Protein AF-A0AAW5QPY1-F1 (afdb_monomer_lite)

Radius of gyration: 16.69 Å; chains: 1; bounding box: 37×21×47 Å

Secondary structure (DSSP, 8-state):
-HHHHHHHHHHHHHHHTT--TTT-HHHHHHHHHHHHHHHHHHHHHHHHHHHHHHHHHS---HHHHHHHHHHHHHHHHHHHHHHT-

Foldseek 3Di:
DVVLVVVVVVQVVCVVVVLDCPSDPCSVVVCVLVVVLSVLVVVLVVLVVVLVVVPVVDPDDVVSVVSVVVSVVSNVVSVVSVVVD

Sequence (85 aa):
TFFVCGQAYEYYHLVHEGTTLSSSAYGSVFYMTTGFHGMHVIGGLIAFVYLLIRTKLSKFTPAQATAAIVVSYYWHFVDIVWIGL

pLDDT: mean 95.21, std 3.56, range [71.94, 98.12]

Structure (mmCIF, N/CA/C/O backbone):
data_AF-A0AAW5QPY1-F1
#
_entry.id   AF-A0AAW5QPY1-F1
#
loop_
_atom_site.group_PDB
_atom_site.id
_atom_site.type_symbol
_atom_site.label_atom_id
_atom_site.label_alt_id
_atom_site.label_comp_id
_atom_site.label_asym_id
_atom_site.label_entity_id
_atom_site.label_seq_id
_atom_site.pdbx_PDB_ins_code
_atom_site.Cartn_x
_atom_site.Cartn_y
_atom_site.Cartn_z
_atom_site.occupancy
_atom_site.B_iso_or_equiv
_atom_site.auth_seq_id
_atom_site.auth_comp_id
_atom_site.auth_asym_id
_atom_site.auth_atom_id
_atom_site.pdbx_PDB_model_num
ATOM 1 N N . THR A 1 1 ? -7.647 -2.458 -3.234 1.00 71.94 1 THR A N 1
ATOM 2 C CA . THR A 1 1 ? -7.508 -3.478 -4.299 1.00 71.94 1 THR A CA 1
ATOM 3 C C . THR A 1 1 ? -7.348 -2.866 -5.677 1.00 71.94 1 THR A C 1
ATOM 5 O O . THR A 1 1 ? -6.400 -3.240 -6.343 1.00 71.94 1 THR A O 1
ATOM 8 N N . PHE A 1 2 ? -8.176 -1.890 -6.077 1.00 94.25 2 PHE A N 1
ATOM 9 C CA . PHE A 1 2 ? -8.046 -1.201 -7.373 1.00 94.25 2 PHE A CA 1
ATOM 10 C C . PHE A 1 2 ? -6.617 -0.717 -7.683 1.00 94.25 2 PHE A C 1
ATOM 12 O O . PHE A 1 2 ? -6.085 -1.058 -8.730 1.00 94.25 2 PHE A O 1
ATOM 19 N N . PHE A 1 3 ? -5.967 -0.033 -6.733 1.00 94.88 3 PHE A N 1
ATOM 20 C CA . PHE A 1 3 ? -4.578 0.424 -6.869 1.00 94.88 3 PHE A CA 1
ATOM 21 C C . PHE A 1 3 ? -3.596 -0.711 -7.210 1.00 94.88 3 PHE A C 1
ATOM 23 O O . PHE A 1 3 ? -2.889 -0.639 -8.206 1.00 94.88 3 PHE A O 1
ATOM 30 N N . VAL A 1 4 ? -3.608 -1.796 -6.428 1.00 95.75 4 VAL A N 1
ATOM 31 C CA . VAL A 1 4 ? -2.708 -2.948 -6.623 1.00 95.75 4 VAL A CA 1
ATOM 32 C C . VAL A 1 4 ? -2.969 -3.635 -7.967 1.00 95.75 4 VAL A C 1
ATOM 34 O O . VAL A 1 4 ? -2.028 -4.031 -8.646 1.00 95.75 4 VAL A O 1
ATOM 37 N N . CYS A 1 5 ? -4.235 -3.752 -8.380 1.00 96.31 5 CYS A N 1
ATOM 38 C CA . CYS A 1 5 ? -4.582 -4.299 -9.692 1.00 96.31 5 CYS A CA 1
ATOM 39 C C . CYS A 1 5 ? -4.092 -3.401 -10.836 1.00 96.31 5 CYS A C 1
ATOM 41 O O . CYS A 1 5 ? -3.547 -3.917 -11.807 1.00 96.31 5 CYS A O 1
ATOM 43 N N . GLY A 1 6 ? -4.250 -2.079 -10.712 1.00 97.38 6 GLY A N 1
ATOM 44 C CA . GLY A 1 6 ? -3.726 -1.116 -11.681 1.00 97.38 6 GLY A CA 1
ATOM 45 C C . GLY A 1 6 ? -2.203 -1.185 -11.790 1.00 97.38 6 GLY A C 1
ATOM 46 O O . GLY A 1 6 ? -1.677 -1.289 -12.890 1.00 97.38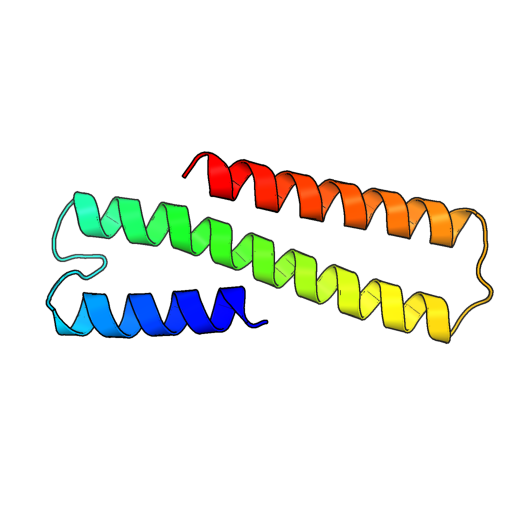 6 GLY A O 1
ATOM 47 N N . GLN A 1 7 ? -1.501 -1.244 -10.656 1.00 96.56 7 GLN A N 1
ATOM 48 C CA . GLN A 1 7 ? -0.045 -1.391 -10.620 1.00 96.56 7 GLN A CA 1
ATOM 49 C C . GLN A 1 7 ? 0.420 -2.704 -11.273 1.00 96.56 7 GLN A C 1
ATOM 51 O O . GLN A 1 7 ? 1.377 -2.708 -12.042 1.00 96.56 7 GLN A O 1
ATOM 56 N N . ALA A 1 8 ? -0.271 -3.819 -11.017 1.00 96.69 8 ALA A N 1
ATOM 57 C CA . ALA A 1 8 ? 0.047 -5.100 -11.646 1.00 96.69 8 ALA A CA 1
ATOM 58 C C . ALA A 1 8 ? -0.184 -5.086 -13.168 1.00 96.69 8 ALA A C 1
ATOM 60 O O . ALA A 1 8 ? 0.615 -5.651 -13.914 1.00 96.69 8 ALA A O 1
ATOM 61 N N . TYR A 1 9 ? -1.257 -4.434 -13.626 1.00 97.69 9 TYR A N 1
ATOM 62 C CA . TYR A 1 9 ? -1.528 -4.243 -15.051 1.00 97.69 9 TYR A CA 1
ATOM 63 C C . TYR A 1 9 ? -0.437 -3.400 -15.723 1.00 97.69 9 TYR A C 1
ATOM 65 O O . TYR A 1 9 ? 0.074 -3.788 -16.771 1.00 97.69 9 TYR A O 1
ATOM 73 N N . GLU A 1 10 ? -0.026 -2.302 -15.088 1.00 96.62 10 GLU A N 1
ATOM 74 C CA . GLU A 1 10 ? 1.040 -1.437 -15.596 1.00 96.62 10 GLU A CA 1
ATOM 75 C C . GLU A 1 10 ? 2.375 -2.188 -15.699 1.00 96.62 10 GLU A C 1
ATOM 77 O O . GLU A 1 10 ? 3.049 -2.134 -16.723 1.00 96.62 10 GLU A O 1
ATOM 82 N N . TYR A 1 11 ? 2.733 -2.976 -14.680 1.00 96.81 11 TYR A N 1
ATOM 83 C CA . TYR A 1 11 ? 3.932 -3.818 -14.730 1.00 96.81 11 TYR A CA 1
ATOM 84 C C . TYR A 1 11 ? 3.880 -4.834 -15.864 1.00 96.81 11 TYR A C 1
ATOM 86 O O . TYR A 1 11 ? 4.873 -5.029 -16.562 1.00 96.81 11 TYR A O 1
ATOM 94 N N . TYR A 1 12 ? 2.731 -5.482 -16.063 1.00 96.88 12 TYR A N 1
ATOM 95 C CA . TYR A 1 12 ? 2.550 -6.401 -17.179 1.00 96.88 12 TYR A CA 1
ATOM 96 C C . TYR A 1 12 ? 2.787 -5.687 -18.515 1.00 96.88 12 TYR A C 1
ATOM 98 O O . TYR A 1 12 ? 3.526 -6.208 -19.351 1.00 96.88 12 TYR A O 1
ATOM 106 N N . HIS A 1 13 ? 2.216 -4.495 -18.699 1.00 97.19 13 HIS A N 1
ATOM 107 C CA . HIS A 1 13 ? 2.377 -3.700 -19.915 1.00 97.19 13 HIS A CA 1
ATOM 108 C C . HIS A 1 13 ? 3.846 -3.323 -20.165 1.00 97.19 13 HIS A C 1
ATOM 110 O O . HIS A 1 13 ? 4.400 -3.651 -21.212 1.00 97.19 13 HIS A O 1
ATOM 116 N N . LEU A 1 14 ? 4.518 -2.737 -19.171 1.00 96.62 14 LEU A N 1
ATOM 117 C CA . LEU A 1 14 ? 5.912 -2.287 -19.275 1.00 96.62 14 LEU A CA 1
ATOM 118 C C . LEU A 1 14 ? 6.902 -3.432 -19.528 1.00 96.62 14 LEU A C 1
ATOM 120 O O . LEU A 1 14 ? 7.864 -3.269 -20.282 1.00 96.62 14 LEU A O 1
ATOM 124 N N . VAL A 1 15 ? 6.661 -4.608 -18.940 1.00 96.19 15 VAL A N 1
ATOM 125 C CA . VAL A 1 15 ? 7.461 -5.810 -19.210 1.00 96.19 15 VAL A CA 1
ATOM 126 C C . VAL A 1 15 ? 7.312 -6.258 -20.666 1.00 96.19 15 VAL A C 1
ATOM 128 O O . VAL A 1 15 ? 8.315 -6.627 -21.279 1.00 96.19 15 VAL A O 1
ATOM 131 N N . HIS A 1 16 ? 6.106 -6.189 -21.241 1.00 95.25 16 HIS A N 1
ATOM 132 C CA . HIS A 1 16 ? 5.880 -6.518 -22.656 1.00 95.25 16 HIS A CA 1
ATOM 133 C C . HIS A 1 16 ? 6.531 -5.508 -23.607 1.00 95.25 16 HIS A C 1
ATOM 135 O O . HIS A 1 16 ? 6.962 -5.890 -24.693 1.00 95.25 16 HIS A O 1
ATOM 141 N N . GLU A 1 17 ? 6.672 -4.251 -23.187 1.00 94.62 17 GLU A N 1
ATOM 142 C CA . GLU A 1 17 ? 7.403 -3.214 -23.927 1.00 94.62 17 GLU A CA 1
ATOM 143 C C . GLU A 1 17 ? 8.933 -3.290 -23.748 1.00 94.62 17 GLU A C 1
ATOM 145 O O . GLU A 1 17 ? 9.675 -2.502 -24.332 1.00 94.62 17 GLU A O 1
ATOM 150 N N . GLY A 1 18 ? 9.436 -4.259 -22.972 1.00 92.62 18 GLY A N 1
ATOM 151 C CA . GLY A 1 18 ? 10.869 -4.526 -22.805 1.00 92.62 18 GLY A CA 1
ATOM 152 C C . GLY A 1 18 ? 11.512 -3.861 -21.585 1.00 92.62 18 GLY A C 1
ATOM 153 O O . GLY A 1 18 ? 12.705 -4.060 -21.329 1.00 92.62 18 GLY A O 1
ATOM 154 N N . THR A 1 19 ? 10.745 -3.124 -20.777 1.00 94.50 19 THR A N 1
ATOM 155 C CA . THR A 1 19 ? 11.216 -2.613 -19.486 1.00 94.50 19 THR A CA 1
ATOM 156 C C . THR A 1 19 ? 11.022 -3.688 -18.427 1.00 94.50 19 THR A C 1
ATOM 158 O O . THR A 1 19 ? 9.936 -3.868 -17.884 1.00 94.50 19 THR A O 1
ATOM 161 N N . THR A 1 20 ? 12.089 -4.419 -18.113 1.00 94.12 20 THR A N 1
ATOM 162 C CA . THR A 1 20 ? 12.091 -5.490 -17.109 1.00 94.12 20 THR A CA 1
ATOM 163 C C . THR A 1 20 ? 13.018 -5.136 -15.947 1.00 94.12 20 THR A C 1
ATOM 165 O O . THR A 1 20 ? 13.815 -4.201 -16.033 1.00 94.12 20 THR A O 1
ATOM 168 N N . LEU A 1 21 ? 12.953 -5.905 -14.856 1.00 92.62 21 LEU A N 1
ATOM 169 C CA . LEU A 1 21 ? 13.829 -5.719 -13.691 1.00 92.62 21 LEU A CA 1
ATOM 170 C C . LEU A 1 21 ? 15.324 -5.739 -14.062 1.00 92.62 21 LEU A C 1
ATOM 172 O O . LEU A 1 21 ? 16.132 -5.071 -13.424 1.00 92.62 21 LEU A O 1
ATOM 176 N N . SER A 1 22 ? 15.690 -6.491 -15.102 1.00 93.00 22 SER A N 1
ATOM 177 C CA . SER A 1 22 ? 17.077 -6.663 -15.544 1.00 93.00 22 SER A CA 1
ATOM 178 C C . SER A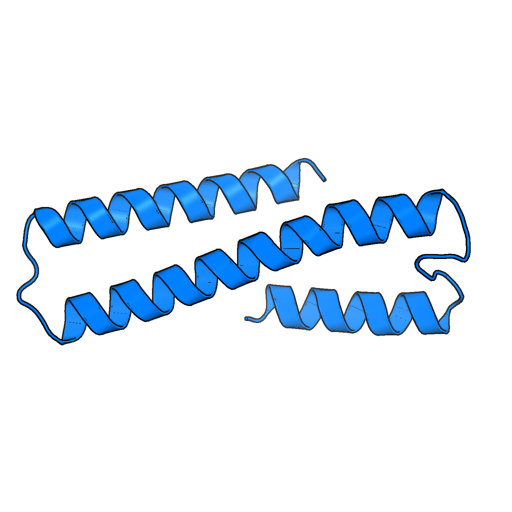 1 22 ? 17.395 -5.960 -16.864 1.00 93.00 22 SER A C 1
ATOM 180 O O . SER A 1 22 ? 18.517 -6.091 -17.345 1.00 93.00 22 SER A O 1
ATOM 182 N N . SER A 1 23 ? 16.450 -5.227 -17.469 1.00 91.88 23 SER A N 1
ATOM 183 C CA . SER A 1 23 ? 16.696 -4.585 -18.768 1.00 91.88 23 SER A CA 1
ATOM 184 C C . SER A 1 23 ? 17.565 -3.334 -18.659 1.00 91.88 23 SER A C 1
ATOM 186 O O . SER A 1 23 ? 18.314 -3.024 -19.582 1.00 91.88 23 SER A O 1
ATOM 188 N N . SER A 1 24 ? 17.484 -2.602 -17.545 1.00 95.31 24 SER A N 1
ATOM 189 C CA . SER A 1 24 ? 18.291 -1.404 -17.310 1.00 95.31 24 SER A CA 1
ATOM 190 C C . SER A 1 24 ? 18.383 -1.054 -15.824 1.00 95.31 24 SER A C 1
ATOM 192 O O . SER A 1 24 ? 17.592 -1.524 -15.003 1.00 95.31 24 SER A O 1
ATOM 194 N N . ALA A 1 25 ? 19.325 -0.171 -15.478 1.00 96.00 25 ALA A N 1
ATOM 195 C CA . ALA A 1 25 ? 19.403 0.406 -14.135 1.00 96.00 25 ALA A CA 1
ATOM 196 C C . ALA A 1 25 ? 18.098 1.125 -13.743 1.00 96.00 25 ALA A C 1
ATOM 198 O O . ALA A 1 25 ? 17.663 1.016 -12.600 1.00 96.00 25 ALA A O 1
ATOM 199 N N . TYR A 1 26 ? 17.446 1.795 -14.702 1.00 95.00 26 TYR A N 1
ATOM 200 C CA . TYR A 1 26 ? 16.141 2.424 -14.496 1.00 95.00 26 TYR A CA 1
ATOM 201 C C . TYR A 1 26 ? 15.063 1.390 -14.157 1.00 95.00 26 TYR A C 1
ATOM 203 O O . TYR A 1 26 ? 14.402 1.534 -13.134 1.00 95.00 26 TYR A O 1
ATOM 211 N N . GLY A 1 27 ? 14.932 0.326 -14.959 1.00 95.00 27 GLY A N 1
ATOM 212 C CA . GLY A 1 27 ? 13.948 -0.734 -14.721 1.00 95.00 27 GLY A CA 1
ATOM 213 C C . GLY A 1 27 ? 14.130 -1.385 -13.349 1.00 95.00 27 GLY A C 1
ATOM 214 O O . GLY A 1 27 ? 13.164 -1.545 -12.606 1.00 95.00 27 GLY A O 1
ATOM 215 N N . SER A 1 28 ? 15.377 -1.672 -12.965 1.00 95.38 28 SER A N 1
ATOM 216 C CA . SER A 1 28 ? 15.700 -2.220 -11.644 1.00 95.38 28 SER A CA 1
ATOM 217 C C . SER A 1 28 ? 15.238 -1.310 -10.502 1.00 95.38 28 SER A C 1
ATOM 219 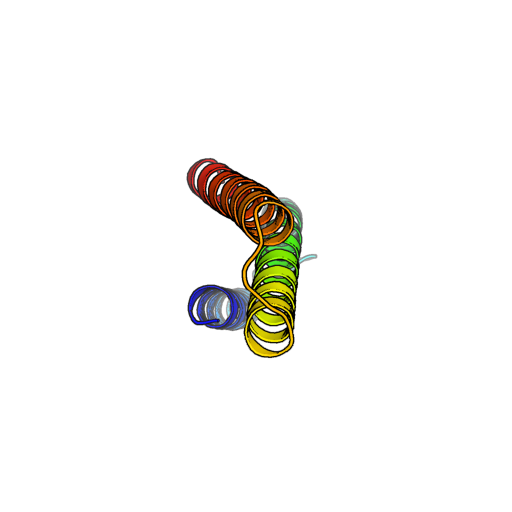O O . SER A 1 28 ? 14.486 -1.748 -9.630 1.00 95.38 28 SER A O 1
ATOM 221 N N . VAL A 1 29 ? 15.628 -0.028 -10.524 1.00 96.56 29 VAL A N 1
ATOM 222 C CA . VAL A 1 29 ? 15.246 0.933 -9.477 1.00 96.56 29 VAL A CA 1
ATOM 223 C C . VAL A 1 29 ? 13.734 1.136 -9.455 1.00 96.56 29 VAL A C 1
ATOM 225 O O . VAL A 1 29 ? 13.145 1.059 -8.382 1.00 96.56 29 VAL A O 1
ATOM 228 N N . PHE A 1 30 ? 13.103 1.314 -10.617 1.00 96.56 30 PHE A N 1
ATOM 229 C CA . PHE A 1 30 ? 11.662 1.512 -10.751 1.00 96.56 30 PHE A CA 1
ATOM 230 C C . PHE A 1 30 ? 10.863 0.366 -10.121 1.00 96.56 30 PHE A C 1
ATOM 232 O O . PHE A 1 30 ? 10.027 0.607 -9.249 1.00 96.56 30 PHE A O 1
ATOM 239 N N . TYR A 1 31 ? 11.129 -0.885 -10.512 1.00 97.06 31 TYR A N 1
ATOM 240 C CA . TYR A 1 31 ? 10.383 -2.033 -9.992 1.00 97.06 31 TYR A CA 1
ATOM 241 C C . TYR A 1 31 ? 10.703 -2.324 -8.523 1.00 97.06 31 TYR A C 1
ATOM 243 O O . TYR A 1 31 ? 9.822 -2.772 -7.793 1.00 97.06 31 TYR A O 1
ATOM 251 N N . MET A 1 32 ? 11.926 -2.051 -8.057 1.00 96.50 32 MET A N 1
ATOM 252 C CA . MET A 1 32 ? 12.273 -2.216 -6.642 1.00 96.50 32 MET A CA 1
ATOM 253 C C . MET A 1 32 ? 11.550 -1.199 -5.756 1.00 96.50 32 MET A C 1
ATOM 255 O O . MET A 1 32 ? 10.937 -1.590 -4.762 1.00 96.50 32 MET A O 1
ATOM 259 N N . THR A 1 33 ? 11.583 0.091 -6.102 1.00 96.94 33 THR A N 1
ATOM 260 C CA . THR A 1 33 ? 10.965 1.145 -5.282 1.00 96.94 33 THR A CA 1
ATOM 261 C C . THR A 1 33 ? 9.445 1.038 -5.294 1.00 96.94 33 THR A C 1
ATOM 263 O O . THR A 1 33 ? 8.819 0.946 -4.235 1.00 96.94 33 THR A O 1
ATOM 266 N N . THR A 1 34 ? 8.842 0.964 -6.482 1.00 97.31 34 THR A N 1
ATOM 267 C CA . THR A 1 34 ? 7.383 0.885 -6.622 1.00 97.31 34 THR A CA 1
ATOM 268 C C . THR A 1 34 ? 6.844 -0.483 -6.188 1.00 97.31 34 THR A C 1
ATOM 270 O O . THR A 1 34 ? 5.753 -0.566 -5.623 1.00 97.31 34 THR A O 1
ATOM 273 N N . GLY A 1 35 ? 7.617 -1.562 -6.358 1.00 96.62 35 GLY A N 1
ATOM 274 C CA . GLY A 1 35 ? 7.230 -2.909 -5.937 1.00 96.62 35 GLY A CA 1
ATOM 275 C C . GLY A 1 35 ? 7.247 -3.069 -4.420 1.00 96.62 35 GLY A C 1
ATOM 276 O O . GLY A 1 35 ? 6.293 -3.594 -3.841 1.00 96.62 35 GLY A O 1
ATOM 277 N N . PHE A 1 36 ? 8.280 -2.552 -3.746 1.00 97.44 36 PHE A N 1
ATOM 278 C CA . PHE A 1 36 ? 8.335 -2.546 -2.282 1.00 97.44 36 PHE A CA 1
ATOM 279 C C . PHE A 1 36 ? 7.225 -1.687 -1.673 1.00 97.44 36 PHE A C 1
ATOM 281 O O . PHE A 1 36 ? 6.594 -2.091 -0.691 1.00 97.44 36 PHE A O 1
ATOM 288 N N . HIS A 1 37 ? 6.924 -0.547 -2.293 1.00 97.88 37 HIS A N 1
ATOM 289 C CA . HIS A 1 37 ? 5.751 0.246 -1.948 1.00 97.88 37 HIS A CA 1
ATOM 290 C C . HIS A 1 37 ? 4.445 -0.553 -2.129 1.00 97.88 37 HIS A C 1
ATOM 292 O O . HIS A 1 37 ? 3.633 -0.626 -1.206 1.00 97.88 37 HIS A O 1
ATOM 298 N N . GLY A 1 38 ? 4.271 -1.242 -3.261 1.00 97.06 38 GLY A N 1
ATOM 299 C CA . GLY A 1 38 ? 3.114 -2.109 -3.511 1.00 97.06 38 GLY A CA 1
ATOM 300 C C . GLY A 1 38 ? 2.928 -3.189 -2.435 1.00 97.06 38 GLY A C 1
ATOM 301 O O . GLY A 1 38 ? 1.803 -3.444 -1.999 1.00 97.06 38 GLY A O 1
ATOM 302 N N . MET A 1 39 ? 4.024 -3.764 -1.919 1.00 97.50 39 MET A N 1
ATOM 303 C CA . MET A 1 39 ? 3.972 -4.691 -0.779 1.00 97.50 39 MET A CA 1
ATOM 304 C C . MET A 1 39 ? 3.443 -4.028 0.504 1.00 97.50 39 MET A C 1
ATOM 306 O O . MET A 1 39 ? 2.666 -4.652 1.228 1.00 97.50 39 MET A O 1
ATOM 310 N N . HIS A 1 40 ? 3.798 -2.767 0.775 1.00 98.00 40 HIS A N 1
ATOM 311 C CA . HIS A 1 40 ? 3.260 -2.015 1.918 1.00 98.00 40 HIS A CA 1
ATOM 312 C C . HIS A 1 40 ? 1.758 -1.757 1.766 1.00 98.00 40 HIS A C 1
ATOM 314 O O . HIS A 1 40 ? 1.001 -1.959 2.716 1.00 98.00 40 HIS A O 1
ATOM 320 N N . VAL A 1 41 ? 1.300 -1.398 0.563 1.00 98.00 41 VAL A N 1
ATOM 321 C CA . VAL A 1 41 ? -0.135 -1.231 0.276 1.00 98.00 41 VAL A CA 1
ATOM 322 C C . VAL A 1 41 ? -0.896 -2.534 0.539 1.00 98.00 41 VAL A C 1
ATOM 324 O O . VAL A 1 41 ? -1.934 -2.520 1.201 1.00 98.00 41 VAL A O 1
ATOM 327 N N . ILE A 1 42 ? -0.376 -3.679 0.081 1.00 97.56 42 ILE A N 1
ATOM 328 C CA . ILE A 1 42 ? -0.980 -4.996 0.349 1.00 97.56 42 ILE A CA 1
ATOM 329 C C . ILE A 1 42 ? -1.019 -5.286 1.857 1.00 97.56 42 ILE A C 1
ATOM 331 O O . ILE A 1 42 ? -2.066 -5.687 2.369 1.00 97.56 42 ILE A O 1
ATOM 335 N N . GLY A 1 43 ? 0.074 -5.033 2.584 1.00 97.75 43 GLY A N 1
ATOM 336 C CA . GLY A 1 43 ? 0.122 -5.170 4.043 1.00 97.75 43 GLY A CA 1
ATOM 337 C C . GLY A 1 43 ? -0.931 -4.314 4.756 1.00 97.75 43 GLY A C 1
ATOM 338 O O . GLY A 1 43 ? -1.632 -4.801 5.645 1.00 97.75 43 GLY A O 1
ATOM 339 N N . GLY A 1 44 ? -1.122 -3.071 4.311 1.00 97.06 44 GLY A N 1
ATOM 340 C CA . GLY A 1 44 ? -2.169 -2.178 4.813 1.00 97.06 44 GLY A CA 1
ATOM 341 C C . GLY A 1 44 ? -3.583 -2.689 4.538 1.00 97.06 44 GLY A C 1
ATOM 342 O O . GLY A 1 44 ? -4.438 -2.642 5.421 1.00 97.06 44 GLY A O 1
ATOM 343 N N . LEU A 1 45 ? -3.833 -3.252 3.351 1.00 97.19 45 LEU A N 1
ATOM 344 C CA . LEU A 1 45 ? -5.125 -3.862 3.020 1.00 97.19 45 LEU A CA 1
ATOM 345 C C . LEU A 1 45 ? -5.422 -5.073 3.914 1.00 97.19 45 LEU A C 1
ATOM 347 O O . LEU A 1 45 ? -6.549 -5.220 4.386 1.00 97.19 45 LEU A O 1
ATOM 351 N N . ILE A 1 46 ? -4.416 -5.908 4.193 1.00 97.75 46 ILE A N 1
ATOM 352 C CA . ILE A 1 46 ? -4.544 -7.026 5.138 1.00 97.75 46 ILE A CA 1
ATOM 353 C C . ILE A 1 46 ? -4.871 -6.498 6.542 1.00 97.75 46 ILE A C 1
ATOM 355 O O . ILE A 1 46 ? -5.792 -7.005 7.186 1.00 97.75 46 ILE A O 1
ATOM 359 N N . ALA A 1 47 ? -4.180 -5.450 7.001 1.00 96.94 47 ALA A N 1
ATOM 360 C CA . ALA A 1 47 ? -4.448 -4.820 8.292 1.00 96.94 47 ALA A CA 1
ATOM 361 C C . ALA A 1 47 ? -5.877 -4.252 8.380 1.00 96.94 47 ALA A C 1
ATOM 363 O O . ALA A 1 47 ? -6.540 -4.427 9.406 1.00 96.94 47 ALA A O 1
ATOM 364 N N . PHE A 1 48 ? -6.393 -3.645 7.305 1.00 95.81 48 PHE A N 1
ATOM 365 C CA . PHE A 1 48 ? -7.786 -3.198 7.242 1.00 95.81 48 PHE A CA 1
ATOM 366 C C . PHE A 1 48 ? -8.775 -4.352 7.345 1.00 95.81 48 PHE A C 1
ATOM 368 O O . PHE A 1 48 ? -9.700 -4.284 8.152 1.00 95.81 48 PHE A O 1
ATOM 375 N N . VAL A 1 49 ? -8.586 -5.418 6.564 1.00 96.38 49 VAL A N 1
ATOM 376 C CA . VAL A 1 49 ? -9.462 -6.597 6.622 1.00 96.38 49 VAL A CA 1
ATOM 377 C C . VAL A 1 49 ? -9.456 -7.192 8.031 1.00 96.38 49 VAL A C 1
ATOM 379 O O . VAL A 1 49 ? -10.520 -7.457 8.591 1.00 96.38 49 VAL A O 1
ATOM 382 N N . TYR A 1 50 ? -8.280 -7.324 8.647 1.00 95.94 50 TYR A N 1
ATOM 383 C CA . TYR A 1 50 ? -8.147 -7.808 10.019 1.00 95.94 50 TYR A CA 1
ATOM 384 C C . TYR A 1 50 ? -8.880 -6.914 11.032 1.00 95.94 50 TYR A C 1
ATOM 386 O O . TYR A 1 50 ? -9.631 -7.416 11.872 1.00 95.94 50 TYR A O 1
ATOM 394 N N . LEU A 1 51 ? -8.724 -5.589 10.940 1.00 95.50 51 LEU A N 1
ATOM 395 C CA . LEU A 1 51 ? -9.413 -4.632 11.809 1.00 95.50 51 LEU A CA 1
ATOM 396 C C . LEU A 1 51 ? -10.942 -4.701 11.638 1.00 95.50 51 LEU A C 1
ATOM 398 O O . LEU A 1 51 ? -11.676 -4.685 12.628 1.00 95.50 51 LEU A O 1
ATOM 402 N N . LEU A 1 52 ? -11.436 -4.821 10.403 1.00 94.31 52 LEU A N 1
ATOM 403 C CA . LEU A 1 52 ? -12.865 -4.965 10.113 1.00 94.31 52 LEU A CA 1
ATOM 404 C C . LEU A 1 52 ? -13.435 -6.262 10.698 1.00 94.31 52 LEU A C 1
ATOM 406 O O . LEU A 1 52 ? -14.480 -6.237 11.343 1.00 94.31 52 LEU A O 1
ATOM 410 N N . ILE A 1 53 ? -12.732 -7.388 10.547 1.00 95.06 53 ILE A N 1
ATOM 411 C CA . ILE A 1 53 ? -13.133 -8.658 11.168 1.00 95.06 53 ILE A CA 1
ATOM 412 C C . ILE A 1 53 ? -13.163 -8.510 12.696 1.00 95.06 53 ILE A C 1
ATOM 414 O O . ILE A 1 53 ? -14.157 -8.849 13.341 1.00 95.06 53 ILE A O 1
ATOM 418 N N . ARG A 1 54 ? -12.109 -7.941 13.291 1.00 92.75 54 ARG A N 1
ATOM 419 C CA . ARG A 1 54 ? -11.992 -7.762 14.746 1.00 92.75 54 ARG A CA 1
ATOM 420 C C . ARG A 1 54 ? -13.098 -6.876 15.325 1.00 92.75 54 ARG A C 1
ATOM 422 O O . ARG A 1 54 ? -13.628 -7.187 16.390 1.00 92.75 54 ARG A O 1
ATOM 429 N N . THR A 1 55 ? -13.459 -5.795 14.636 1.00 92.56 55 THR A N 1
ATOM 430 C CA . THR A 1 55 ? -14.533 -4.876 15.057 1.00 92.56 55 THR A CA 1
ATOM 431 C C . THR A 1 55 ? -15.933 -5.456 14.858 1.00 92.56 55 THR A C 1
ATOM 433 O O . THR A 1 55 ? -16.848 -5.064 15.575 1.00 92.56 55 THR A O 1
ATOM 436 N N . LYS A 1 56 ? -16.116 -6.416 13.942 1.00 91.06 56 LYS A N 1
ATOM 437 C CA . LYS A 1 56 ? -17.380 -7.157 13.787 1.00 91.06 56 LYS A CA 1
ATOM 438 C C . LYS A 1 56 ? -17.578 -8.238 14.850 1.00 91.06 56 LYS A C 1
ATOM 440 O O . LYS A 1 56 ? -18.713 -8.488 15.241 1.00 91.06 56 LYS A O 1
ATOM 445 N N . LEU A 1 57 ? -16.498 -8.870 15.313 1.00 90.12 57 LEU A N 1
ATOM 446 C CA . LEU A 1 57 ? -16.545 -9.982 16.273 1.00 90.12 57 LEU A CA 1
ATOM 447 C C . LEU A 1 57 ? -16.462 -9.550 17.747 1.00 90.12 57 LEU A C 1
ATOM 449 O O . LEU A 1 57 ? -16.634 -10.376 18.640 1.00 90.12 57 LEU A O 1
ATOM 453 N N . SER A 1 58 ? -16.180 -8.276 18.029 1.00 85.75 58 SER A N 1
ATOM 454 C CA . SER A 1 58 ? -15.996 -7.764 19.390 1.00 85.75 58 SER A CA 1
ATOM 455 C C . SER A 1 58 ? -16.760 -6.461 19.609 1.00 85.75 58 SER A C 1
ATOM 457 O O . SER A 1 58 ? -17.076 -5.745 18.663 1.00 85.75 58 SER A O 1
ATOM 459 N N . LYS A 1 59 ? -17.036 -6.117 20.873 1.00 87.62 59 LYS A N 1
ATOM 460 C CA . LYS A 1 59 ? -17.588 -4.798 21.206 1.00 87.62 59 LYS A CA 1
ATOM 461 C C . LYS A 1 59 ? -16.588 -3.716 20.799 1.00 87.62 59 LYS A C 1
ATOM 463 O O . LYS A 1 59 ? -15.384 -3.849 21.028 1.00 87.62 59 LYS A O 1
ATOM 468 N N . PHE A 1 60 ? -17.092 -2.627 20.233 1.00 90.50 60 PHE A N 1
ATOM 469 C CA . PHE A 1 60 ? -16.261 -1.483 19.888 1.00 90.50 60 PHE A CA 1
ATOM 470 C C . PHE A 1 60 ? -15.853 -0.740 21.167 1.00 90.50 60 PHE A C 1
ATOM 472 O O . PHE A 1 60 ? -16.650 -0.029 21.774 1.00 90.50 60 PHE A O 1
ATOM 479 N N . THR A 1 61 ? -14.621 -0.972 21.618 1.00 93.69 61 THR A N 1
ATOM 480 C CA . THR A 1 61 ? -14.038 -0.363 22.822 1.00 93.69 61 THR A CA 1
ATOM 481 C C . THR A 1 61 ? -13.014 0.712 22.446 1.00 93.69 61 THR A C 1
ATOM 483 O O . THR A 1 61 ? -12.551 0.736 21.301 1.00 93.69 61 THR A O 1
ATOM 486 N N . PRO A 1 62 ? -12.568 1.560 23.395 1.00 93.62 62 PRO A N 1
ATOM 487 C CA . PRO A 1 62 ? -11.478 2.505 23.145 1.00 93.62 62 PRO A CA 1
ATOM 488 C C . PRO A 1 62 ? -10.213 1.842 22.576 1.00 93.62 62 PRO A C 1
ATOM 490 O O . PRO A 1 62 ? -9.552 2.415 21.721 1.00 93.62 62 PRO A O 1
ATOM 493 N N . ALA A 1 63 ? -9.919 0.593 22.955 1.00 91.75 63 ALA A N 1
ATOM 494 C CA . ALA A 1 63 ? -8.798 -0.158 22.390 1.00 91.75 63 ALA A CA 1
ATOM 495 C C . ALA A 1 63 ? -8.973 -0.480 20.889 1.00 91.75 63 ALA A C 1
ATOM 497 O O . ALA A 1 63 ? -7.990 -0.503 20.149 1.00 91.75 63 ALA A O 1
ATOM 498 N N . GLN A 1 64 ? -10.207 -0.714 20.422 1.00 91.12 64 GLN A N 1
ATOM 499 C CA . GLN A 1 64 ? -10.496 -0.872 18.989 1.00 91.12 64 GLN A CA 1
ATOM 500 C C . GLN A 1 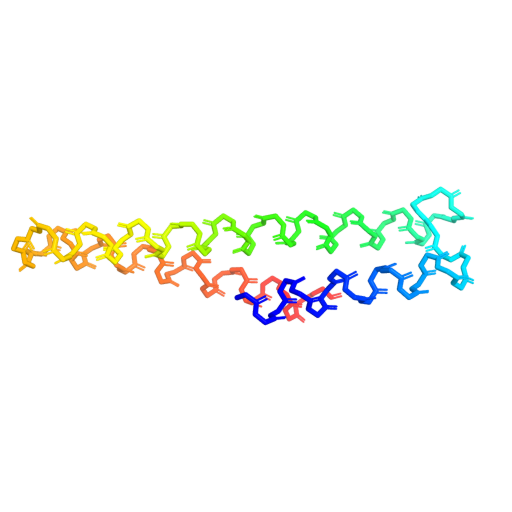64 ? -10.375 0.461 18.249 1.00 91.12 64 GLN A C 1
ATOM 502 O O . GLN A 1 64 ? -9.839 0.486 17.144 1.00 91.12 64 GLN A O 1
ATOM 507 N N . ALA A 1 65 ? -10.803 1.564 18.873 1.00 93.75 65 ALA A N 1
ATOM 508 C CA . ALA A 1 65 ? -10.613 2.903 18.322 1.00 93.75 65 ALA A CA 1
ATOM 509 C C . ALA A 1 65 ? -9.119 3.236 18.163 1.00 93.75 65 ALA A C 1
ATOM 511 O O . ALA A 1 65 ? -8.704 3.661 17.089 1.00 93.75 65 ALA A O 1
ATOM 512 N N . THR A 1 66 ? -8.285 2.945 19.168 1.00 96.12 66 THR A N 1
ATOM 513 C CA . THR A 1 66 ? -6.825 3.109 19.065 1.00 96.12 66 THR A CA 1
ATOM 514 C C . THR A 1 66 ? -6.235 2.258 17.943 1.00 96.12 66 THR A C 1
ATOM 516 O O . THR A 1 66 ? -5.440 2.758 17.152 1.00 96.12 66 THR A O 1
ATOM 519 N N . ALA A 1 67 ? -6.638 0.988 17.827 1.00 94.25 67 ALA A N 1
ATOM 520 C CA . ALA A 1 67 ? -6.173 0.128 16.740 1.00 94.25 67 ALA A CA 1
ATOM 521 C C . ALA A 1 67 ? -6.562 0.687 15.359 1.00 94.25 67 ALA A C 1
ATOM 523 O O . ALA A 1 67 ? -5.743 0.675 14.444 1.00 94.25 67 ALA A O 1
ATOM 524 N N . ALA A 1 68 ? -7.776 1.228 15.224 1.00 95.50 68 ALA A N 1
ATOM 525 C CA . ALA A 1 68 ? -8.225 1.875 13.996 1.00 95.50 68 ALA A CA 1
ATOM 526 C C . ALA A 1 68 ? -7.403 3.125 13.658 1.00 95.50 68 ALA A C 1
ATOM 528 O O . ALA A 1 68 ? -7.007 3.290 12.508 1.00 95.50 68 ALA A O 1
ATOM 529 N N . ILE A 1 69 ? -7.082 3.959 14.652 1.00 97.31 69 ILE A N 1
ATOM 530 C CA . ILE A 1 69 ? -6.233 5.147 14.475 1.00 97.31 69 ILE A CA 1
ATOM 531 C C . ILE A 1 69 ? -4.834 4.751 13.986 1.00 97.31 69 ILE A C 1
ATOM 533 O O . ILE A 1 69 ? -4.323 5.347 13.043 1.00 97.31 69 ILE A O 1
ATOM 537 N N . VAL A 1 70 ? -4.223 3.718 14.574 1.00 97.62 70 VAL A N 1
ATOM 538 C CA . VAL A 1 70 ? -2.885 3.254 14.168 1.00 97.62 70 VAL A CA 1
ATOM 539 C C . VAL A 1 70 ? -2.885 2.734 12.729 1.00 97.62 70 VAL A C 1
ATOM 541 O O . VAL A 1 70 ? -2.012 3.105 11.947 1.00 97.62 70 VAL A O 1
ATOM 544 N N . VAL A 1 71 ? -3.880 1.923 12.351 1.00 97.56 71 VAL A N 1
ATOM 545 C CA . VAL A 1 71 ? -4.023 1.443 10.965 1.00 97.56 71 VAL A CA 1
ATOM 546 C C . VAL A 1 71 ? -4.279 2.612 10.005 1.00 97.56 71 VAL A C 1
ATOM 548 O O . VAL A 1 71 ? -3.719 2.633 8.911 1.00 97.56 71 VAL A O 1
ATOM 551 N N . SER A 1 72 ? -5.051 3.619 10.424 1.00 97.38 72 SER A N 1
ATOM 552 C CA . SER A 1 72 ? -5.282 4.840 9.644 1.00 97.38 72 SER A CA 1
ATOM 553 C C . SER A 1 72 ? -3.988 5.617 9.400 1.00 97.38 72 SER A C 1
ATOM 555 O O . SER A 1 72 ? -3.732 6.024 8.270 1.00 97.38 72 SER A O 1
ATOM 557 N N . TYR A 1 73 ? -3.151 5.807 10.425 1.00 98.12 73 TYR A N 1
ATOM 558 C CA . TYR A 1 73 ? -1.864 6.488 10.262 1.00 98.12 73 TYR A CA 1
ATOM 559 C C . TYR A 1 73 ? -0.909 5.714 9.362 1.00 98.12 73 TYR A C 1
ATOM 561 O O . TYR A 1 73 ? -0.261 6.323 8.514 1.00 98.12 73 TYR A O 1
ATOM 569 N N . TYR A 1 74 ? -0.856 4.385 9.495 1.00 98.12 74 TYR A N 1
ATOM 570 C CA . TYR A 1 74 ? -0.084 3.552 8.577 1.00 98.12 74 TYR A CA 1
ATOM 571 C C . TYR A 1 74 ? -0.539 3.757 7.128 1.00 98.12 74 TYR A C 1
ATOM 573 O O . TYR A 1 74 ? 0.290 3.959 6.246 1.00 98.12 74 TYR A O 1
ATOM 581 N N . TRP A 1 75 ? -1.851 3.772 6.882 1.00 98.12 75 TRP A N 1
ATOM 582 C CA . TRP A 1 75 ? -2.382 3.957 5.535 1.00 98.12 75 TRP A CA 1
ATOM 583 C C . TRP A 1 75 ? -2.047 5.330 4.943 1.00 98.12 75 TRP A C 1
ATOM 585 O O . TRP A 1 75 ? -1.587 5.407 3.807 1.00 98.12 75 TRP A O 1
ATOM 595 N N . HIS A 1 76 ? -2.213 6.406 5.717 1.00 98.00 76 HIS A N 1
ATOM 596 C CA . HIS A 1 76 ? -1.834 7.751 5.275 1.00 98.00 76 HIS A CA 1
ATOM 597 C C . HIS A 1 76 ? -0.333 7.886 5.026 1.00 98.00 76 HIS A C 1
ATOM 599 O O . HIS A 1 76 ? 0.070 8.551 4.079 1.00 98.00 76 HIS A O 1
ATOM 605 N N . PHE A 1 77 ? 0.502 7.249 5.847 1.00 97.94 77 PHE A N 1
ATOM 606 C CA . PHE A 1 77 ? 1.941 7.222 5.612 1.00 97.94 77 PHE A CA 1
ATOM 607 C C . PHE A 1 77 ? 2.276 6.557 4.274 1.00 97.94 77 PHE A C 1
ATOM 609 O O . PHE A 1 77 ? 3.047 7.114 3.497 1.00 97.94 77 PHE A O 1
ATOM 616 N N . VAL A 1 78 ? 1.670 5.400 3.986 1.00 97.81 78 VAL A N 1
ATOM 617 C CA . VAL A 1 78 ? 1.851 4.721 2.698 1.00 97.81 78 VAL A CA 1
ATOM 618 C C . VAL A 1 78 ? 1.423 5.643 1.550 1.00 97.81 78 VAL A C 1
ATOM 620 O O . VAL A 1 78 ? 2.204 5.837 0.629 1.00 97.81 78 VAL A O 1
ATOM 623 N N . ASP A 1 79 ? 0.260 6.290 1.633 1.00 96.81 79 ASP A N 1
ATOM 624 C CA . ASP A 1 79 ? -0.217 7.234 0.607 1.00 96.81 79 ASP A CA 1
ATOM 625 C C . ASP A 1 79 ? 0.762 8.400 0.359 1.00 96.81 79 ASP A C 1
ATOM 627 O O . ASP A 1 79 ? 1.120 8.691 -0.779 1.00 96.81 79 ASP A O 1
ATOM 631 N N . ILE A 1 80 ? 1.296 9.006 1.423 1.00 97.88 80 ILE A N 1
ATOM 632 C CA . ILE A 1 80 ? 2.286 10.089 1.317 1.00 97.88 80 ILE A CA 1
ATOM 633 C C . ILE A 1 80 ? 3.574 9.611 0.636 1.00 97.88 80 ILE A C 1
ATOM 635 O O . ILE A 1 80 ? 4.132 10.332 -0.191 1.00 97.88 80 ILE A O 1
ATOM 639 N N . VAL A 1 81 ? 4.051 8.403 0.958 1.00 97.31 81 VAL A N 1
ATOM 640 C CA . VAL A 1 81 ? 5.228 7.819 0.296 1.00 97.31 81 VAL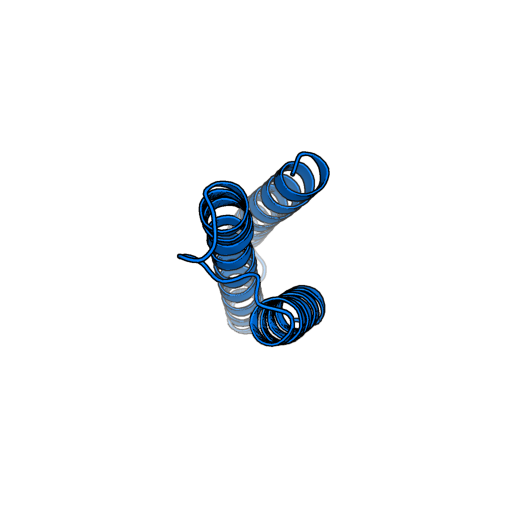 A CA 1
ATOM 641 C C . VAL A 1 81 ? 4.973 7.635 -1.199 1.00 97.31 81 VAL A C 1
ATOM 643 O O . VAL A 1 81 ? 5.891 7.851 -1.981 1.00 97.31 81 VAL A O 1
ATOM 646 N N . TRP A 1 82 ? 3.748 7.287 -1.604 1.00 96.62 82 TRP A N 1
ATOM 647 C CA . TRP A 1 82 ? 3.398 7.175 -3.021 1.00 96.62 82 TRP A CA 1
ATOM 648 C C . TRP A 1 82 ? 3.438 8.517 -3.751 1.00 96.62 82 TRP A C 1
ATOM 650 O O . TRP A 1 82 ? 3.926 8.578 -4.867 1.00 96.62 82 TRP A O 1
ATOM 660 N N . ILE A 1 83 ? 2.973 9.601 -3.121 1.00 96.19 83 ILE A N 1
ATOM 661 C CA . ILE A 1 83 ? 3.027 10.949 -3.717 1.00 96.19 83 ILE A CA 1
ATOM 662 C C . ILE A 1 83 ? 4.478 11.403 -3.949 1.00 96.19 83 ILE A C 1
ATOM 664 O O . ILE A 1 83 ? 4.746 12.182 -4.861 1.00 96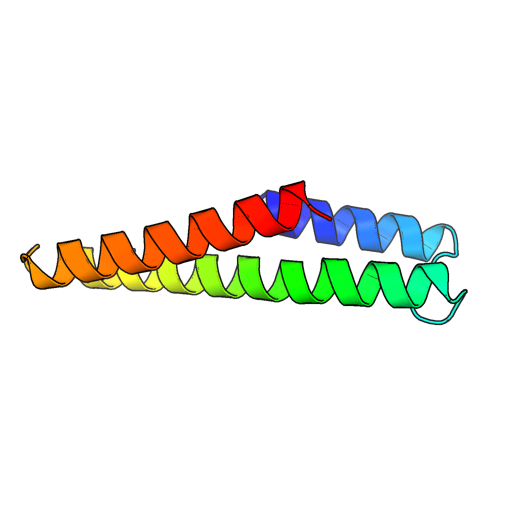.19 83 ILE A O 1
ATOM 668 N N . GLY A 1 84 ? 5.408 10.950 -3.104 1.00 92.81 84 GLY A N 1
ATOM 669 C CA . GLY A 1 84 ? 6.831 11.265 -3.220 1.00 92.81 84 GLY A CA 1
ATOM 670 C C . GLY A 1 84 ? 7.638 10.355 -4.155 1.00 92.81 84 GLY A C 1
ATOM 671 O O . GLY A 1 84 ? 8.825 10.630 -4.334 1.00 92.81 84 GLY A O 1
ATOM 672 N N . LEU A 1 85 ? 7.041 9.284 -4.694 1.00 89.75 85 LEU A N 1
ATOM 673 C CA . LEU A 1 85 ? 7.656 8.355 -5.655 1.00 89.75 85 LEU A CA 1
ATOM 674 C C . LEU A 1 85 ? 7.374 8.793 -7.096 1.00 89.75 85 LEU A C 1
ATOM 676 O O . LEU A 1 85 ? 8.323 8.692 -7.905 1.00 89.75 85 LEU A O 1
#